Protein AF-A0A0P8A0X4-F1 (afdb_monomer_lite)

pLDDT: mean 71.13, std 16.38, range [44.53, 93.0]

Secondary structure (DSSP, 8-state):
-HHHHHHHHHHHHHHS-HHHHHHHHHHH--EEEE-SS-EEEE--HHHHHHHHHS-GGGS-----PPP----SSS-S--

Structure (mmCIF, N/CA/C/O backbone):
data_AF-A0A0P8A0X4-F1
#
_entry.id   AF-A0A0P8A0X4-F1
#
loop_
_atom_site.group_PDB
_atom_site.id
_atom_site.type_symbol
_atom_site.label_atom_id
_atom_site.label_alt_id
_atom_site.label_comp_id
_atom_site.label_asym_id
_atom_site.label_entity_id
_atom_site.label_seq_id
_atom_site.pdbx_PDB_ins_code
_atom_site.Cartn_x
_atom_site.Cartn_y
_atom_site.Cartn_z
_atom_site.occupancy
_atom_site.B_iso_or_equiv
_atom_site.auth_seq_id
_atom_site.auth_comp_id
_atom_site.auth_asym_id
_atom_site.auth_atom_id
_atom_site.pdbx_PDB_model_num
ATOM 1 N N . MET A 1 1 ? -21.740 11.508 -1.555 1.00 70.69 1 MET A N 1
ATOM 2 C CA . MET A 1 1 ? -20.419 12.145 -1.348 1.00 70.69 1 MET A CA 1
ATOM 3 C C . MET A 1 1 ? -19.300 11.109 -1.224 1.00 70.69 1 MET A C 1
ATOM 5 O O . MET A 1 1 ? -18.407 11.111 -2.058 1.00 70.69 1 MET A O 1
ATOM 9 N N . ILE A 1 2 ? -19.412 10.150 -0.297 1.00 84.81 2 ILE A N 1
ATOM 10 C CA . ILE A 1 2 ? -18.404 9.095 -0.049 1.00 84.81 2 ILE A CA 1
ATOM 11 C C . ILE A 1 2 ? -18.061 8.256 -1.294 1.00 84.81 2 ILE A C 1
ATOM 13 O O . ILE A 1 2 ? -16.889 8.027 -1.566 1.00 84.81 2 ILE A O 1
ATOM 17 N N . LYS A 1 3 ? -19.053 7.853 -2.103 1.00 91.19 3 LYS A N 1
ATOM 18 C CA . LYS A 1 3 ? -18.804 7.083 -3.339 1.00 91.19 3 LYS A CA 1
ATOM 19 C C . LYS A 1 3 ? -17.910 7.836 -4.334 1.00 91.19 3 LYS A C 1
ATOM 21 O O . LYS A 1 3 ? -16.941 7.277 -4.821 1.00 91.19 3 LYS A O 1
ATOM 26 N N . ARG A 1 4 ? -18.189 9.125 -4.566 1.00 90.25 4 ARG A N 1
ATOM 27 C CA . ARG A 1 4 ? -17.386 9.974 -5.464 1.00 90.25 4 ARG A CA 1
ATOM 28 C C . ARG A 1 4 ? -15.956 10.145 -4.957 1.00 90.25 4 ARG A C 1
ATOM 30 O O . ARG A 1 4 ? -15.027 10.071 -5.749 1.00 90.25 4 ARG A O 1
ATOM 37 N N . PHE A 1 5 ? -15.789 10.327 -3.648 1.00 84.56 5 PHE A N 1
ATOM 38 C CA . PHE A 1 5 ? -14.469 10.363 -3.023 1.00 84.56 5 PHE A CA 1
ATOM 39 C C . PHE A 1 5 ? -13.716 9.039 -3.219 1.00 84.56 5 PHE A C 1
ATOM 41 O O . PHE A 1 5 ? -12.572 9.044 -3.665 1.00 84.56 5 PHE A O 1
ATOM 48 N N . ALA A 1 6 ? -14.369 7.903 -2.963 1.00 86.81 6 ALA A N 1
ATOM 49 C CA . ALA A 1 6 ? -13.765 6.585 -3.146 1.00 86.81 6 ALA A CA 1
ATOM 50 C C . ALA A 1 6 ? -13.360 6.326 -4.607 1.00 86.81 6 ALA A C 1
ATOM 52 O O . ALA A 1 6 ? -12.285 5.786 -4.863 1.00 86.81 6 ALA A O 1
ATOM 53 N N . ASP A 1 7 ? -14.192 6.732 -5.566 1.00 92.38 7 ASP A N 1
ATOM 54 C CA . ASP A 1 7 ? -13.907 6.572 -6.993 1.00 92.38 7 ASP A CA 1
ATOM 55 C C . ASP A 1 7 ? -12.734 7.461 -7.438 1.00 92.38 7 ASP A C 1
ATOM 57 O O . ASP A 1 7 ? -11.830 6.984 -8.129 1.00 92.38 7 ASP A O 1
ATOM 61 N N . ALA A 1 8 ? -12.679 8.711 -6.964 1.00 88.50 8 ALA A N 1
ATOM 62 C CA . ALA A 1 8 ? -11.547 9.606 -7.197 1.00 88.50 8 ALA A CA 1
ATOM 63 C C . ALA A 1 8 ? -10.247 9.047 -6.594 1.00 88.50 8 ALA A C 1
ATOM 65 O O . ALA A 1 8 ? -9.225 8.976 -7.277 1.00 88.50 8 ALA A O 1
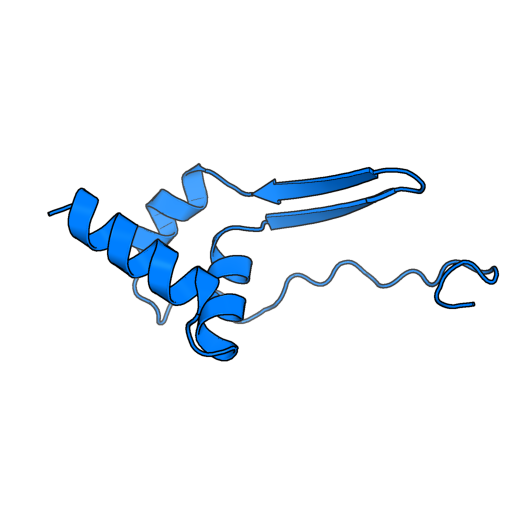ATOM 66 N N . MET A 1 9 ? -10.288 8.563 -5.349 1.00 87.94 9 MET A N 1
ATOM 67 C CA . MET A 1 9 ? -9.131 7.942 -4.699 1.00 87.94 9 MET A CA 1
ATOM 68 C C . MET A 1 9 ? -8.625 6.725 -5.476 1.00 87.94 9 MET A C 1
ATOM 70 O O . MET A 1 9 ? -7.429 6.630 -5.745 1.00 87.94 9 MET A O 1
ATOM 74 N N . ARG A 1 10 ? -9.512 5.822 -5.918 1.00 89.38 10 ARG A N 1
ATOM 75 C CA . ARG A 1 10 ? -9.119 4.667 -6.749 1.00 89.38 10 ARG A CA 1
ATOM 76 C C . ARG A 1 10 ? -8.457 5.093 -8.054 1.00 89.38 10 ARG A C 1
ATOM 78 O O . ARG A 1 10 ? -7.460 4.491 -8.451 1.00 89.38 10 ARG A O 1
ATOM 85 N N . MET A 1 11 ? -8.989 6.123 -8.711 1.00 93.00 11 MET A N 1
ATOM 86 C CA . MET A 1 11 ? -8.394 6.677 -9.926 1.00 93.00 11 MET A CA 1
ATOM 87 C C . MET A 1 11 ? -6.975 7.193 -9.655 1.00 93.00 11 MET A C 1
ATOM 89 O O . MET A 1 11 ? -6.042 6.790 -10.347 1.00 93.00 11 MET A O 1
ATOM 93 N N . HIS A 1 12 ? -6.778 8.006 -8.615 1.00 87.00 12 HIS A N 1
ATOM 94 C CA . HIS A 1 12 ? -5.459 8.547 -8.275 1.00 87.00 12 HIS A CA 1
ATOM 95 C C . HIS A 1 12 ? -4.465 7.472 -7.805 1.00 87.00 12 HIS A C 1
ATOM 97 O O . HIS A 1 12 ? -3.278 7.554 -8.116 1.00 87.00 12 HIS A O 1
ATOM 103 N N . ILE A 1 13 ? -4.927 6.416 -7.135 1.00 86.88 13 ILE A N 1
ATOM 104 C CA . ILE A 1 13 ? -4.074 5.274 -6.771 1.00 86.88 13 ILE A CA 1
ATOM 105 C C . ILE A 1 13 ? -3.647 4.486 -8.016 1.00 86.88 13 ILE A C 1
ATOM 107 O O . ILE A 1 13 ? -2.509 4.022 -8.094 1.00 86.88 13 ILE A O 1
ATOM 111 N N . ARG A 1 14 ? -4.536 4.335 -9.005 1.00 89.44 14 ARG A N 1
ATOM 112 C CA . ARG A 1 14 ? -4.261 3.550 -10.215 1.00 89.44 14 ARG A CA 1
ATOM 113 C C . ARG A 1 14 ? -3.379 4.298 -11.213 1.00 89.44 14 ARG A C 1
ATOM 115 O O . ARG A 1 14 ? -2.449 3.710 -11.757 1.00 89.44 14 ARG A O 1
ATOM 122 N N . SER A 1 15 ? -3.672 5.573 -11.456 1.00 89.38 15 SER A N 1
ATOM 123 C CA . SER A 1 15 ? -3.073 6.355 -12.548 1.00 89.38 15 SER A CA 1
ATOM 124 C C . SER A 1 15 ? -2.575 7.740 -12.136 1.00 89.38 15 SER A C 1
ATOM 126 O O . SER A 1 15 ? -2.173 8.514 -12.996 1.00 89.38 15 SER A O 1
ATOM 128 N N . GLY A 1 16 ? -2.609 8.080 -10.848 1.00 85.44 16 GLY A N 1
ATOM 129 C CA . GLY A 1 16 ? -2.082 9.348 -10.354 1.00 85.44 16 GLY A CA 1
ATOM 130 C C . GLY A 1 16 ? -0.557 9.387 -10.296 1.00 85.44 16 GLY A C 1
ATOM 131 O O . GLY A 1 16 ? 0.153 8.402 -10.540 1.00 85.44 16 GLY A O 1
ATOM 132 N N . GLU A 1 17 ? -0.044 10.555 -9.932 1.00 90.00 17 GLU A N 1
ATOM 133 C CA . GLU A 1 17 ? 1.389 10.791 -9.842 1.00 90.00 17 GLU A CA 1
ATOM 134 C C . GLU A 1 17 ? 2.058 9.863 -8.817 1.00 90.00 17 GLU A C 1
ATOM 136 O O . GLU A 1 17 ? 1.472 9.437 -7.816 1.00 90.00 17 GLU A O 1
ATOM 141 N N . ILE A 1 18 ? 3.322 9.527 -9.075 1.00 88.56 18 ILE A N 1
ATOM 142 C CA . ILE A 1 18 ? 4.113 8.641 -8.210 1.00 88.56 18 ILE A CA 1
ATOM 143 C C . ILE A 1 18 ? 4.156 9.131 -6.747 1.00 88.56 18 ILE A C 1
ATOM 145 O O . ILE A 1 18 ? 4.003 8.284 -5.861 1.00 88.56 18 ILE A O 1
ATOM 149 N N . PRO A 1 19 ? 4.327 10.437 -6.448 1.00 89.88 19 PRO A N 1
ATOM 150 C CA . PRO A 1 19 ? 4.335 10.925 -5.070 1.00 89.88 19 PRO A CA 1
ATOM 151 C C . PRO A 1 19 ? 3.041 10.605 -4.317 1.00 89.88 19 PRO A C 1
ATOM 153 O O . PRO A 1 19 ? 3.103 10.100 -3.197 1.00 89.88 19 PRO A O 1
ATOM 156 N N . LEU A 1 20 ? 1.882 10.794 -4.955 1.00 86.50 20 LEU A N 1
ATOM 157 C CA . LEU A 1 20 ? 0.579 10.511 -4.354 1.00 86.50 20 LEU A CA 1
ATOM 158 C C . LEU A 1 20 ? 0.408 9.020 -4.061 1.00 86.50 20 LEU A C 1
ATOM 160 O O . LEU A 1 20 ? 0.019 8.643 -2.957 1.00 86.50 20 LEU A O 1
ATOM 164 N N . ARG A 1 21 ? 0.752 8.154 -5.019 1.00 87.69 21 ARG A N 1
ATOM 165 C CA . ARG A 1 21 ? 0.667 6.697 -4.826 1.00 87.69 21 ARG A CA 1
ATOM 166 C C . ARG A 1 21 ? 1.558 6.225 -3.676 1.00 87.69 21 AR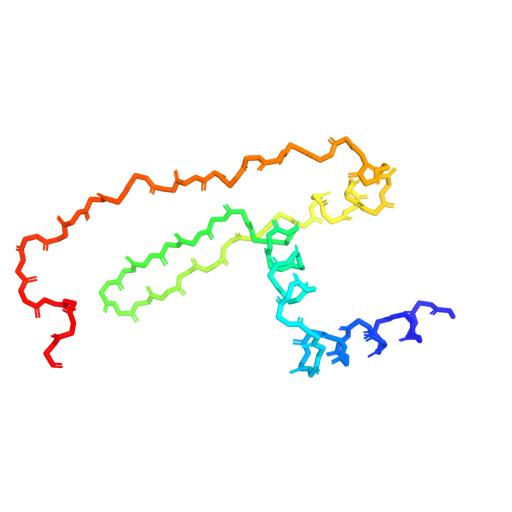G A C 1
ATOM 168 O O . ARG A 1 21 ? 1.140 5.392 -2.874 1.00 87.69 21 ARG A O 1
ATOM 175 N N . LYS A 1 22 ? 2.761 6.798 -3.552 1.00 86.06 22 LYS A N 1
ATOM 176 C CA . LYS A 1 22 ? 3.672 6.529 -2.430 1.00 86.06 22 LYS A CA 1
ATOM 177 C C . LYS A 1 22 ? 3.107 7.024 -1.100 1.00 86.06 22 LYS A C 1
ATOM 179 O O . LYS A 1 22 ? 3.201 6.300 -0.114 1.00 86.06 22 LYS A O 1
ATOM 184 N N . ALA A 1 23 ? 2.536 8.225 -1.066 1.00 84.62 23 ALA A N 1
ATOM 185 C CA . ALA A 1 23 ? 1.924 8.781 0.138 1.00 84.62 23 ALA A CA 1
ATOM 186 C C . ALA A 1 23 ? 0.740 7.926 0.613 1.00 84.62 23 ALA A C 1
ATOM 188 O O . ALA A 1 23 ? 0.671 7.582 1.789 1.00 84.62 23 ALA A O 1
ATOM 189 N N . TYR A 1 24 ? -0.122 7.491 -0.311 1.00 83.50 24 TYR A N 1
ATOM 190 C CA . TYR A 1 24 ? -1.241 6.608 0.008 1.00 83.50 24 TYR A CA 1
ATOM 191 C C . TYR A 1 24 ? -0.775 5.273 0.600 1.00 83.50 24 TYR A C 1
ATOM 193 O O . TYR A 1 24 ? -1.249 4.876 1.659 1.00 83.50 24 TYR A O 1
ATOM 201 N N . LEU A 1 25 ? 0.195 4.603 -0.036 1.00 82.88 25 LEU A N 1
ATOM 202 C CA . LEU A 1 25 ? 0.742 3.347 0.487 1.00 82.88 25 LEU A CA 1
ATOM 203 C C . LEU A 1 25 ? 1.335 3.520 1.889 1.00 82.88 25 LEU A C 1
ATOM 205 O O . LEU A 1 25 ? 1.100 2.675 2.744 1.00 82.88 25 LEU A O 1
ATOM 209 N N . LYS A 1 26 ? 2.045 4.623 2.151 1.00 81.19 26 LYS A N 1
ATOM 210 C CA . LYS A 1 26 ? 2.578 4.931 3.489 1.00 81.19 26 LYS A CA 1
ATOM 211 C C . LYS A 1 26 ? 1.486 5.149 4.534 1.00 81.19 26 LYS A C 1
ATOM 213 O O . LYS A 1 26 ? 1.689 4.792 5.685 1.00 81.19 26 LYS A O 1
ATOM 218 N N . ALA A 1 27 ? 0.361 5.745 4.147 1.00 80.50 27 ALA A N 1
ATOM 219 C CA . ALA A 1 27 ? -0.737 6.021 5.067 1.00 80.50 27 ALA A CA 1
ATOM 220 C C . ALA A 1 27 ? -1.503 4.752 5.476 1.00 80.50 27 ALA A C 1
ATOM 222 O O . ALA A 1 27 ? -2.071 4.708 6.562 1.00 80.50 27 ALA A O 1
ATOM 223 N N . VAL A 1 28 ? -1.538 3.729 4.612 1.00 78.88 28 VAL A N 1
ATOM 224 C CA . VAL A 1 28 ? -2.371 2.529 4.827 1.00 78.88 28 VAL A CA 1
ATOM 225 C C . VAL A 1 28 ? -1.583 1.269 5.174 1.00 78.88 28 VAL A C 1
ATOM 227 O O . VAL A 1 28 ? -2.144 0.348 5.766 1.00 78.88 28 VAL A O 1
ATOM 230 N N . VAL A 1 29 ? -0.305 1.193 4.797 1.00 83.00 29 VAL A N 1
ATOM 231 C CA . VAL A 1 29 ? 0.553 0.034 5.063 1.00 83.00 29 VAL A CA 1
ATOM 232 C C . VAL A 1 29 ? 1.373 0.283 6.320 1.00 83.00 29 VAL A C 1
ATOM 234 O O . VAL A 1 29 ? 2.181 1.204 6.363 1.00 83.00 29 VAL A O 1
ATOM 237 N N . ASP A 1 30 ? 1.215 -0.589 7.310 1.00 79.75 30 ASP A N 1
ATOM 238 C CA . ASP A 1 30 ? 2.000 -0.555 8.546 1.00 79.75 30 ASP A CA 1
ATOM 239 C C . ASP A 1 30 ? 3.210 -1.488 8.464 1.00 79.75 30 ASP A C 1
ATOM 241 O O . ASP A 1 30 ? 4.338 -1.098 8.766 1.00 79.75 30 ASP A O 1
ATOM 245 N N . ARG A 1 31 ? 3.006 -2.716 7.971 1.00 80.75 31 ARG A N 1
ATOM 246 C CA . ARG A 1 31 ? 4.065 -3.721 7.871 1.00 80.75 31 ARG A CA 1
ATOM 247 C C . ARG A 1 31 ? 3.996 -4.503 6.571 1.00 80.75 31 ARG A C 1
ATOM 249 O O . ARG A 1 31 ? 2.948 -5.015 6.188 1.00 80.75 31 ARG A O 1
ATOM 256 N N . ILE A 1 32 ? 5.154 -4.679 5.943 1.00 82.88 32 ILE A N 1
ATOM 257 C CA . ILE A 1 32 ? 5.345 -5.601 4.822 1.00 82.88 32 ILE A CA 1
ATOM 258 C C . ILE A 1 32 ? 6.275 -6.713 5.294 1.00 82.88 32 ILE A C 1
ATOM 260 O O . ILE A 1 32 ? 7.393 -6.448 5.730 1.00 82.88 32 ILE A O 1
ATOM 264 N N . GLN A 1 33 ? 5.810 -7.955 5.218 1.00 83.88 33 GLN A N 1
ATOM 265 C CA . GLN A 1 33 ? 6.613 -9.145 5.474 1.00 83.88 33 GLN A CA 1
ATOM 266 C C . GLN A 1 33 ? 6.824 -9.877 4.155 1.00 83.88 33 GLN A C 1
ATOM 268 O O . GLN A 1 33 ? 5.870 -10.119 3.414 1.00 83.88 33 GLN A O 1
ATOM 273 N N . VAL A 1 34 ? 8.077 -10.207 3.866 1.00 87.75 34 VAL A N 1
ATOM 274 C CA . VAL A 1 34 ? 8.470 -10.939 2.664 1.00 87.75 34 VAL A CA 1
ATOM 275 C C . VAL A 1 34 ? 9.044 -12.276 3.108 1.00 87.75 34 VAL A C 1
ATOM 277 O O . VAL A 1 34 ? 10.129 -12.329 3.693 1.00 87.75 34 VAL A O 1
ATOM 280 N N . ASP A 1 35 ? 8.293 -13.337 2.840 1.00 84.88 35 ASP A N 1
ATOM 281 C CA . ASP A 1 35 ? 8.692 -14.724 3.045 1.00 84.88 35 ASP A CA 1
ATOM 282 C C . ASP A 1 35 ? 9.029 -15.373 1.696 1.00 84.88 35 ASP A C 1
ATOM 284 O O . ASP A 1 35 ? 8.755 -14.817 0.634 1.00 84.88 35 ASP A O 1
ATOM 288 N N . THR A 1 36 ? 9.604 -16.576 1.730 1.00 88.69 36 THR A N 1
ATOM 289 C CA . THR A 1 36 ? 10.075 -17.287 0.528 1.00 88.69 36 THR A CA 1
ATOM 290 C C . THR A 1 36 ? 8.989 -17.465 -0.537 1.00 88.69 36 THR A C 1
ATOM 292 O O . THR A 1 36 ? 9.278 -17.338 -1.719 1.00 88.69 36 THR A O 1
ATOM 295 N N . ASN A 1 37 ? 7.741 -17.714 -0.125 1.00 90.56 37 ASN A N 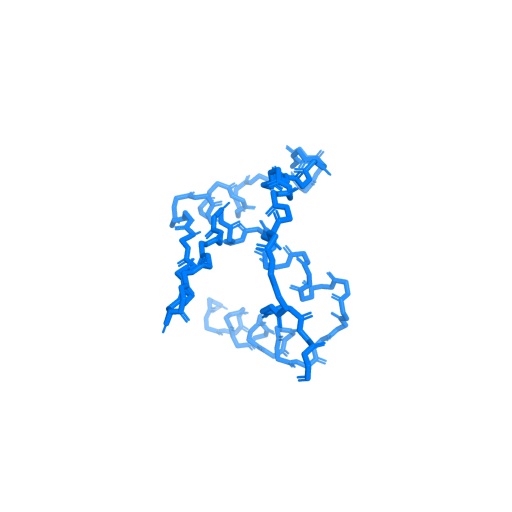1
ATOM 296 C CA . ASN A 1 37 ? 6.637 -18.022 -1.043 1.00 90.56 37 ASN A CA 1
ATOM 297 C C . ASN A 1 37 ? 5.469 -17.030 -0.948 1.00 90.56 37 ASN A C 1
ATOM 299 O O . ASN A 1 37 ? 4.485 -17.173 -1.672 1.00 90.56 37 ASN A O 1
ATOM 303 N N . VAL A 1 38 ? 5.520 -16.074 -0.015 1.00 83.69 38 VAL A N 1
ATOM 304 C CA . VAL A 1 38 ? 4.375 -15.215 0.310 1.00 83.69 38 VAL A CA 1
ATOM 305 C C . VAL A 1 38 ? 4.853 -13.820 0.688 1.00 83.69 38 VAL A C 1
ATOM 307 O O . VAL A 1 38 ? 5.793 -13.653 1.459 1.00 83.69 38 VAL A O 1
ATOM 310 N N . ILE A 1 39 ? 4.139 -12.812 0.193 1.00 83.44 39 ILE A N 1
ATOM 311 C CA . ILE A 1 39 ? 4.248 -11.436 0.674 1.00 83.44 39 ILE A CA 1
ATOM 312 C C . ILE A 1 39 ? 2.996 -11.136 1.493 1.00 83.44 39 ILE A C 1
ATOM 314 O O . ILE A 1 39 ? 1.876 -11.264 0.995 1.00 83.44 39 ILE A O 1
ATOM 318 N N . ARG A 1 40 ? 3.173 -10.732 2.752 1.00 84.69 40 ARG A N 1
ATOM 319 C CA . ARG A 1 40 ? 2.080 -10.316 3.636 1.00 84.69 40 ARG A CA 1
ATOM 320 C C . ARG A 1 40 ? 2.153 -8.815 3.863 1.00 84.69 40 ARG A C 1
ATOM 322 O O . ARG A 1 40 ? 3.128 -8.309 4.411 1.00 84.69 40 ARG A O 1
ATOM 329 N N . ILE A 1 41 ? 1.098 -8.116 3.465 1.00 82.50 41 ILE A N 1
ATOM 330 C CA . ILE A 1 41 ? 0.929 -6.686 3.712 1.00 82.50 41 ILE A CA 1
ATOM 331 C C . ILE A 1 41 ? -0.097 -6.546 4.832 1.00 82.50 41 ILE A C 1
ATOM 333 O O . ILE A 1 41 ? -1.240 -6.981 4.697 1.00 82.50 41 ILE A O 1
ATOM 337 N N . THR A 1 42 ? 0.328 -5.982 5.953 1.00 81.31 42 THR A N 1
ATOM 338 C CA . THR A 1 42 ? -0.518 -5.676 7.103 1.00 81.31 42 THR A CA 1
ATOM 339 C C . THR A 1 42 ? -0.655 -4.163 7.194 1.00 81.31 42 THR A C 1
ATOM 341 O O . THR A 1 42 ? 0.334 -3.434 7.171 1.00 81.31 42 THR A O 1
ATOM 344 N N . GLY A 1 43 ? -1.893 -3.692 7.249 1.00 75.06 43 GLY A N 1
ATOM 345 C CA . GLY A 1 43 ? -2.241 -2.285 7.391 1.00 75.06 43 GLY A CA 1
ATOM 346 C C . GLY A 1 43 ? -3.179 -2.102 8.570 1.00 75.06 43 GLY A C 1
ATOM 347 O O . GLY A 1 43 ? -3.867 -3.047 8.968 1.00 75.06 43 GLY A O 1
ATOM 348 N N . ILE A 1 44 ? -3.198 -0.901 9.134 1.00 65.38 44 ILE A N 1
ATOM 349 C CA . ILE A 1 44 ? -4.012 -0.608 10.309 1.00 65.38 44 ILE A CA 1
ATOM 350 C C . ILE A 1 44 ? -5.327 0.005 9.829 1.00 65.38 44 ILE A C 1
ATOM 352 O O . ILE A 1 44 ? -5.352 1.066 9.206 1.00 65.38 44 ILE A O 1
ATOM 356 N N . LYS A 1 45 ? -6.435 -0.684 10.110 1.00 57.34 45 LYS A N 1
ATOM 357 C CA . LYS A 1 45 ? -7.785 -0.210 9.775 1.00 57.34 45 LYS A CA 1
ATOM 358 C C . LYS A 1 45 ? -8.155 1.045 10.586 1.00 57.34 45 LYS A C 1
ATOM 360 O O . LYS A 1 45 ? -8.818 1.927 10.056 1.00 57.34 45 LYS A O 1
ATOM 365 N N . ASP A 1 46 ? -7.624 1.151 11.803 1.00 54.31 46 ASP A N 1
ATOM 366 C CA . ASP A 1 46 ? -7.870 2.244 12.756 1.00 54.31 46 ASP A CA 1
ATOM 367 C C . ASP A 1 46 ? -7.044 3.509 12.441 1.00 54.31 46 ASP A C 1
ATOM 369 O O . ASP A 1 46 ? -7.472 4.632 12.696 1.00 54.31 46 ASP A O 1
ATOM 373 N N . THR A 1 47 ? -5.871 3.365 11.812 1.00 54.06 47 THR A N 1
ATOM 374 C CA . THR A 1 47 ? -5.030 4.508 11.410 1.00 54.06 47 THR A CA 1
ATOM 375 C C . THR A 1 47 ? -5.601 5.231 10.201 1.00 54.06 47 THR A C 1
ATOM 377 O O . THR A 1 47 ? -5.325 6.407 10.029 1.00 54.06 47 THR A O 1
ATOM 380 N N . LEU A 1 48 ? -6.440 4.580 9.391 1.00 52.84 48 LEU A N 1
ATOM 381 C CA . LEU A 1 48 ? -7.218 5.265 8.358 1.00 52.84 48 LEU A CA 1
ATOM 382 C C . LEU A 1 48 ? -8.248 6.222 8.971 1.00 52.84 48 LEU A C 1
ATOM 384 O O . LEU A 1 48 ? -8.392 7.331 8.468 1.00 52.84 48 LEU A O 1
ATOM 388 N N . GLU A 1 49 ? -8.921 5.841 10.061 1.00 54.22 49 GLU A N 1
ATOM 389 C CA . GLU A 1 49 ? -9.826 6.749 10.782 1.00 54.22 49 GLU A CA 1
ATOM 390 C C . GLU A 1 49 ? -9.055 7.909 11.415 1.00 54.22 49 GLU A C 1
ATOM 392 O O . GLU A 1 49 ? -9.426 9.065 11.215 1.00 54.22 49 GLU A O 1
ATOM 397 N N . GLN A 1 50 ? -7.929 7.633 12.082 1.00 51.88 50 GLN A N 1
ATOM 398 C CA . GLN A 1 50 ? -7.092 8.695 12.645 1.00 51.88 50 GLN A CA 1
ATOM 399 C C . GLN A 1 50 ? -6.451 9.585 11.572 1.00 51.88 50 GLN A C 1
ATOM 401 O O . GLN A 1 50 ? -6.447 10.796 11.735 1.00 51.88 50 GLN A O 1
ATOM 406 N N . ALA A 1 51 ? -5.955 9.047 10.456 1.00 53.16 51 ALA A N 1
ATOM 407 C CA . ALA A 1 51 ? -5.339 9.831 9.379 1.00 53.16 51 ALA A CA 1
ATOM 408 C C . ALA A 1 51 ? -6.356 10.674 8.596 1.00 53.16 51 ALA A C 1
ATOM 410 O O . ALA A 1 51 ? -5.995 11.713 8.056 1.00 53.16 51 ALA A O 1
ATOM 411 N N . VAL A 1 52 ? -7.625 10.254 8.549 1.00 57.25 52 VAL A N 1
ATOM 412 C CA . VAL A 1 52 ? -8.730 11.077 8.028 1.00 57.25 52 VAL A CA 1
ATOM 413 C C . VAL A 1 52 ? -9.106 12.198 9.008 1.00 57.25 52 VAL A C 1
ATOM 415 O O . VAL A 1 52 ? -9.586 13.242 8.575 1.00 57.25 52 VAL A O 1
ATOM 418 N N . GLN A 1 53 ? -8.882 12.000 10.310 1.00 58.28 53 GLN A N 1
ATOM 419 C CA . GLN A 1 53 ? -9.148 12.985 11.367 1.00 58.28 53 GLN A CA 1
ATOM 420 C C . GLN A 1 53 ? -7.955 13.905 11.688 1.00 58.28 53 GLN A C 1
ATOM 422 O O . GLN A 1 53 ? -8.146 14.934 12.330 1.00 58.28 53 GLN A O 1
ATOM 427 N N . SER A 1 54 ? -6.737 13.548 11.273 1.00 49.25 54 SER A N 1
ATOM 428 C CA . SER A 1 54 ? -5.502 14.270 11.607 1.00 49.25 54 SER A CA 1
ATOM 429 C C . SER A 1 54 ? -5.134 15.293 10.532 1.00 49.25 54 SER A C 1
ATOM 431 O O . SER A 1 54 ? -5.192 14.992 9.342 1.00 49.25 54 SER A O 1
ATOM 433 N N . ASP A 1 55 ? -4.684 16.476 10.955 1.00 53.09 55 ASP A N 1
ATOM 434 C CA . ASP A 1 55 ? -4.128 17.510 10.075 1.00 53.09 55 ASP A CA 1
ATOM 435 C C . ASP A 1 55 ? -2.827 17.001 9.403 1.00 53.09 55 ASP A C 1
ATOM 437 O O . ASP A 1 55 ? -1.990 16.407 10.100 1.00 53.09 55 ASP A O 1
ATOM 441 N N . PRO A 1 56 ? -2.601 17.205 8.086 1.00 55.66 56 PRO A N 1
ATOM 442 C CA . PRO A 1 56 ? -1.449 16.653 7.362 1.00 55.66 56 PRO A CA 1
ATOM 443 C C . PRO A 1 56 ? -0.078 17.055 7.924 1.00 55.66 56 PRO A C 1
ATOM 445 O O . PRO A 1 56 ? 0.907 16.365 7.660 1.00 55.66 56 PRO A O 1
ATOM 448 N N . GLU A 1 57 ? -0.002 18.142 8.698 1.00 55.84 57 GLU A N 1
ATOM 449 C CA . GLU A 1 57 ? 1.236 18.628 9.321 1.00 55.84 57 GLU A CA 1
ATOM 450 C C . GLU A 1 57 ? 1.720 17.774 10.505 1.00 55.84 57 GLU A C 1
ATOM 452 O O . GLU A 1 57 ? 2.880 17.885 10.897 1.00 55.84 57 GLU A O 1
ATOM 457 N N . ASN A 1 58 ? 0.875 16.895 11.057 1.00 51.78 58 ASN A N 1
ATOM 458 C CA . ASN A 1 58 ? 1.178 16.151 12.287 1.00 51.78 58 ASN A CA 1
ATOM 459 C C . ASN A 1 58 ? 1.492 14.658 12.061 1.00 51.78 58 ASN A C 1
ATOM 461 O O . ASN A 1 58 ? 1.568 13.872 13.008 1.00 51.78 58 ASN A O 1
ATOM 465 N N . LEU A 1 59 ? 1.673 14.239 10.804 1.00 56.84 59 LEU A N 1
ATOM 466 C CA . LEU A 1 59 ? 2.082 12.874 10.474 1.00 56.84 59 LEU A CA 1
ATOM 467 C C . LEU A 1 59 ? 3.603 12.728 10.659 1.00 56.84 59 LEU A C 1
ATOM 469 O O . LEU A 1 59 ? 4.363 13.485 10.051 1.00 56.84 59 LEU A O 1
ATOM 473 N N . PRO A 1 60 ? 4.093 11.750 11.447 1.00 50.75 60 PRO A N 1
ATOM 474 C CA . PRO A 1 60 ? 5.526 11.554 11.618 1.00 50.75 60 PRO A CA 1
ATOM 475 C C . PRO A 1 60 ? 6.186 11.282 10.259 1.00 50.75 60 PRO A C 1
ATOM 477 O O . PRO A 1 60 ? 5.890 10.295 9.588 1.00 50.75 60 PRO A O 1
ATOM 480 N N . ALA A 1 61 ? 7.121 12.151 9.867 1.00 55.16 61 ALA A N 1
ATOM 481 C CA . ALA A 1 61 ? 7.817 12.120 8.575 1.00 55.16 61 ALA A CA 1
ATOM 482 C C . ALA A 1 61 ? 8.740 10.897 8.371 1.00 55.16 61 ALA A C 1
ATOM 484 O O . ALA A 1 61 ? 9.396 10.758 7.334 1.00 55.16 61 ALA A O 1
ATOM 485 N N . ALA A 1 62 ? 8.817 9.996 9.349 1.00 52.88 62 ALA A N 1
ATOM 486 C CA . ALA A 1 62 ? 9.740 8.879 9.345 1.00 52.88 62 ALA A CA 1
ATOM 487 C C . ALA A 1 62 ? 9.091 7.632 8.735 1.00 52.88 62 ALA A C 1
ATOM 489 O O . ALA A 1 62 ? 8.184 7.024 9.302 1.00 52.88 62 ALA A O 1
ATOM 490 N N . VAL A 1 63 ? 9.621 7.199 7.589 1.00 45.00 63 VAL A N 1
ATOM 491 C CA . VAL A 1 63 ? 9.446 5.820 7.124 1.00 45.00 63 VAL A CA 1
ATOM 492 C C . VAL A 1 63 ? 9.965 4.910 8.236 1.00 45.00 63 VAL A C 1
ATOM 494 O O . VAL A 1 63 ? 11.161 4.921 8.520 1.00 45.00 63 VAL A O 1
ATOM 497 N N . ARG A 1 64 ? 9.084 4.124 8.866 1.00 49.06 64 ARG A N 1
ATOM 498 C CA . ARG A 1 64 ? 9.504 3.019 9.735 1.00 49.06 64 ARG A CA 1
ATOM 499 C C . ARG A 1 64 ? 10.207 1.997 8.848 1.00 49.06 64 ARG A C 1
ATOM 501 O O . ARG A 1 64 ? 9.570 1.192 8.173 1.00 49.06 64 ARG A O 1
ATOM 508 N N . SER A 1 65 ? 11.527 2.097 8.760 1.00 49.16 65 SER A N 1
ATOM 509 C CA . SER A 1 65 ? 12.331 1.151 8.005 1.00 49.16 65 SER A CA 1
ATOM 510 C C . SER A 1 65 ? 12.390 -0.162 8.780 1.00 49.16 65 SER A C 1
ATOM 512 O O . SER A 1 65 ? 12.749 -0.211 9.954 1.00 49.16 65 SER A O 1
ATOM 514 N N . SER A 1 66 ? 12.032 -1.260 8.117 1.00 52.34 66 SER A N 1
ATOM 515 C CA . SER A 1 66 ? 12.515 -2.567 8.555 1.00 52.34 66 SER A CA 1
ATOM 516 C C . SER A 1 66 ? 14.023 -2.580 8.323 1.00 52.34 66 SER A C 1
ATOM 518 O O . SER A 1 66 ? 14.468 -2.186 7.245 1.00 52.34 66 SER A O 1
ATOM 520 N N . VAL A 1 67 ? 14.808 -2.992 9.322 1.00 47.38 67 VAL A N 1
ATOM 521 C CA . VAL A 1 67 ? 16.263 -3.138 9.178 1.00 47.38 67 VAL A CA 1
ATOM 522 C C . VAL A 1 67 ? 16.524 -4.055 7.977 1.00 47.38 67 VAL A C 1
ATOM 524 O O . VAL A 1 67 ? 16.098 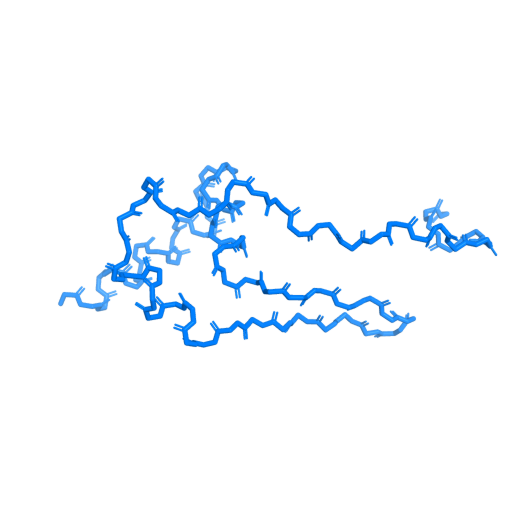-5.213 8.018 1.00 47.38 67 VAL A O 1
ATOM 527 N N . PRO A 1 68 ? 17.185 -3.587 6.901 1.00 56.94 68 PRO A N 1
ATOM 528 C CA . PRO A 1 68 ? 17.518 -4.445 5.775 1.00 56.94 68 PRO A CA 1
ATOM 529 C C . PRO A 1 68 ? 18.551 -5.470 6.247 1.00 56.94 68 PRO A C 1
ATOM 531 O O . PRO A 1 68 ? 19.748 -5.196 6.293 1.00 56.94 68 PRO A O 1
ATOM 534 N N . LYS A 1 69 ? 18.105 -6.664 6.640 1.00 48.53 69 LYS A N 1
ATOM 535 C CA . LYS A 1 69 ? 19.014 -7.795 6.800 1.00 48.53 69 LYS A CA 1
ATOM 536 C C . LYS A 1 69 ? 19.181 -8.425 5.426 1.00 48.53 69 LYS A C 1
ATOM 538 O O . LYS A 1 69 ? 18.303 -9.147 4.958 1.00 48.53 69 LYS A O 1
ATOM 543 N N . TRP A 1 70 ? 20.299 -8.118 4.778 1.00 56.25 70 TRP A N 1
ATOM 544 C CA . TRP A 1 70 ? 20.707 -8.774 3.542 1.00 56.25 70 TRP A CA 1
ATOM 545 C C . TRP A 1 70 ? 20.707 -10.292 3.751 1.00 56.25 70 TRP A C 1
ATOM 547 O O . TRP A 1 70 ? 21.327 -10.808 4.685 1.00 56.25 70 TRP A O 1
ATOM 557 N N . ARG A 1 71 ? 19.970 -11.013 2.904 1.00 55.97 71 ARG A N 1
ATOM 558 C CA . ARG A 1 71 ? 20.018 -12.476 2.856 1.00 55.97 71 ARG A CA 1
ATOM 559 C C . ARG A 1 71 ? 21.334 -12.853 2.177 1.00 55.97 71 ARG A C 1
ATOM 561 O O . ARG A 1 71 ? 21.574 -12.483 1.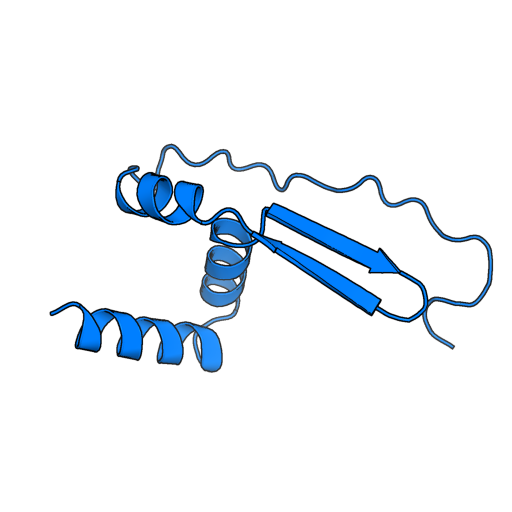034 1.00 55.97 71 ARG A O 1
ATOM 568 N N . ALA A 1 72 ? 22.206 -13.562 2.886 1.00 56.72 72 ALA A N 1
ATOM 569 C CA . ALA A 1 72 ? 23.418 -14.112 2.293 1.00 56.72 72 ALA A CA 1
ATOM 570 C C . ALA A 1 72 ? 23.051 -15.367 1.492 1.00 56.72 72 ALA A C 1
ATOM 572 O O . ALA A 1 72 ? 22.988 -16.452 2.066 1.00 56.72 72 ALA A O 1
ATOM 573 N N . ARG A 1 73 ? 22.743 -15.181 0.203 1.00 55.66 73 ARG A N 1
ATOM 574 C CA . ARG A 1 73 ? 22.768 -16.125 -0.939 1.00 55.66 73 ARG A CA 1
ATOM 575 C C . ARG A 1 73 ? 21.946 -15.499 -2.073 1.00 55.66 73 ARG A C 1
ATOM 577 O O . ARG A 1 73 ? 21.154 -14.607 -1.813 1.00 55.66 73 ARG A O 1
ATOM 584 N N . LYS A 1 74 ? 22.232 -15.898 -3.314 1.00 57.62 74 LYS A N 1
ATOM 585 C CA . LYS A 1 74 ? 21.860 -15.314 -4.625 1.00 57.62 74 LYS A CA 1
ATOM 586 C C . LYS A 1 74 ? 20.343 -15.185 -4.925 1.00 57.62 74 LYS A C 1
ATOM 588 O O . LYS A 1 74 ? 19.934 -15.333 -6.067 1.00 57.62 74 LYS A O 1
ATOM 593 N N . ASP A 1 75 ? 19.516 -14.906 -3.926 1.00 59.78 75 ASP A N 1
ATOM 594 C CA . ASP A 1 75 ? 18.053 -14.944 -3.997 1.00 59.78 75 ASP A CA 1
ATOM 595 C C . ASP A 1 75 ? 17.437 -13.579 -4.359 1.00 59.78 75 ASP A C 1
ATOM 597 O O . ASP A 1 75 ? 16.237 -13.481 -4.601 1.00 59.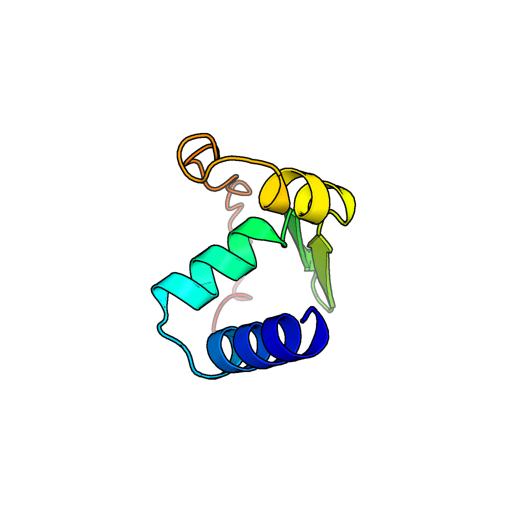78 75 ASP A O 1
ATOM 601 N N . SER A 1 76 ? 18.250 -12.518 -4.413 1.00 56.69 76 SER A N 1
ATOM 602 C CA . SER A 1 76 ? 17.840 -11.207 -4.920 1.00 56.69 76 SER A CA 1
ATOM 603 C C . SER A 1 76 ? 18.511 -10.947 -6.265 1.00 56.69 76 SER A C 1
ATOM 605 O O . SER A 1 76 ? 19.670 -10.541 -6.308 1.00 56.69 76 SER A O 1
ATOM 607 N N . ASN A 1 77 ? 17.740 -11.145 -7.334 1.00 44.53 77 ASN A N 1
ATOM 608 C CA . ASN A 1 77 ? 18.062 -10.856 -8.736 1.00 44.53 77 ASN A CA 1
ATOM 609 C C . ASN A 1 77 ? 19.214 -11.682 -9.335 1.00 44.53 77 ASN A C 1
ATOM 611 O O . ASN A 1 77 ? 20.319 -11.176 -9.540 1.00 44.53 77 ASN A O 1
ATOM 615 N N . LEU A 1 78 ? 18.900 -12.930 -9.686 1.00 46.06 78 LEU A N 1
ATOM 616 C CA . LEU A 1 78 ? 19.474 -13.596 -10.858 1.00 46.06 78 LEU A CA 1
ATOM 617 C C . LEU A 1 78 ? 18.494 -13.478 -12.027 1.00 46.06 78 LEU A C 1
ATOM 619 O O . LEU A 1 78 ? 17.276 -13.588 -11.759 1.00 46.06 78 LEU A O 1
#

Foldseek 3Di:
DVVVVVVVLVCCCVDNDPVSVVVVCQQFFDDWDDDPVDIDTDGDPVSVVVVVVDDPVPPPPDDPDDPPPDDPDDPPDD

Radius of gyration: 15.99 Å; chains: 1; bounding box: 44×37×25 Å

Organism: NCBI:txid1653334

Sequence (78 aa):
MIKRFADAMRMHIRSGEIPLRKAYLKAVVDRIQVDTNVIRITGIKDTLEQAVQSDPENLPAAVRSSVPKWRARKDSNL